Protein AF-A0A5Q3Q5R3-F1 (afdb_monomer_lite)

Organism: NCBI:txid2665642

Secondary structure (DSSP, 8-state):
---PPPPEEE------S-TT-S--SEEEEEEEETTTTEEEEEEEE--EEEEEEPTTS-EEEEEEE---STTEEEEEEEE-SSEEEEEEEEEEEPTTSTTTTEEEEEE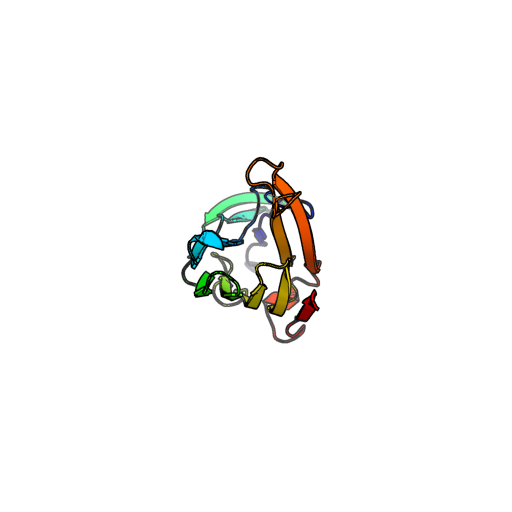EEEEETTS-EEEEEEEESSS-EEEEEEEEEESSTT-TTSPEEEEEEEEEEE----GGGGTSTTS-EEEEEEE-

Radius of gyration: 19.83 Å; chains: 1; bounding box: 47×37×69 Å

Sequence (180 aa):
MIHLSPDWWYTGDDREVGYNTGKYRTRAVSNMLWLDAETLSSKDVAPNNRYERTDDGQYRYDSTRQADSDGLQVRALSNDGDYARNVIEHEVGMPYCNPVAGITYANQQDVYQNNGHWIYGSHDKMPDHQFYRVDFIQQDPNDPGSPIIEERDLVFHHELEDPTCLVGPVCGSWRYQYVR

pLDDT: mean 88.4, std 11.27, range [29.56, 98.0]

Foldseek 3Di:
DDPDDWDKDKDDQPDDDDDPPVSDQKDKDWDQDLVVLDIDIDIDGDKMWMWTQDPVRDTHTDDIDTWDCPQWDWDWPGGPSFKTKIKTWHFTADPVDPPQFTWTWIKIWIAGLVRKIKIWIKTQLDAKDWDKDWDFDFPDPVDPPGDTDIDMDGQDIRHHDDSVSRRDCVRPIDIDIGTD

Structure (mmCIF, N/CA/C/O backbone):
data_AF-A0A5Q3Q5R3-F1
#
_entry.id   AF-A0A5Q3Q5R3-F1
#
loop_
_atom_site.group_PDB
_atom_site.id
_atom_site.type_symbol
_atom_site.label_atom_id
_atom_site.label_alt_id
_atom_site.label_comp_id
_atom_site.label_asym_id
_atom_site.label_entity_id
_atom_site.label_seq_id
_atom_site.pdbx_PDB_ins_code
_atom_site.Cartn_x
_atom_site.Cartn_y
_atom_site.Cartn_z
_atom_site.occupancy
_atom_site.B_iso_or_equiv
_atom_site.auth_seq_id
_atom_site.auth_comp_id
_atom_site.auth_asym_id
_atom_site.auth_atom_id
_atom_site.pdbx_PDB_model_num
ATOM 1 N N . MET A 1 1 ? 21.783 -9.179 -39.572 1.00 33.03 1 MET A N 1
ATOM 2 C CA . MET A 1 1 ? 21.703 -8.175 -38.495 1.00 33.03 1 MET A CA 1
ATOM 3 C C . MET A 1 1 ? 20.767 -8.763 -37.455 1.00 33.03 1 MET A C 1
ATOM 5 O O . MET A 1 1 ? 19.597 -8.943 -37.760 1.00 33.03 1 MET A O 1
ATOM 9 N N . ILE A 1 2 ? 21.300 -9.243 -36.331 1.00 30.09 2 ILE A N 1
ATOM 10 C CA . ILE A 1 2 ? 20.481 -9.795 -35.247 1.00 30.09 2 ILE A CA 1
ATOM 11 C C . ILE A 1 2 ? 20.007 -8.579 -34.457 1.00 30.09 2 ILE A C 1
ATOM 13 O O . ILE A 1 2 ? 20.820 -7.931 -33.805 1.00 30.09 2 ILE A O 1
ATOM 17 N N . HIS A 1 3 ? 18.732 -8.219 -34.586 1.00 29.56 3 HIS A N 1
ATOM 18 C CA . HIS A 1 3 ? 18.122 -7.256 -33.677 1.00 29.56 3 HIS A CA 1
ATOM 19 C C . HIS A 1 3 ? 18.016 -7.957 -32.322 1.00 29.56 3 HIS A C 1
ATOM 21 O O . HIS A 1 3 ? 17.125 -8.778 -32.113 1.00 29.56 3 HIS A O 1
ATOM 27 N N . LEU A 1 4 ? 18.972 -7.697 -31.430 1.00 40.59 4 LEU A N 1
ATOM 28 C CA . LEU A 1 4 ? 18.739 -7.922 -30.011 1.00 40.59 4 LEU A CA 1
ATOM 29 C C . LEU A 1 4 ? 17.605 -6.969 -29.627 1.00 40.59 4 LEU A C 1
ATOM 31 O O . LEU A 1 4 ? 17.641 -5.792 -29.987 1.00 40.59 4 LEU A O 1
ATOM 35 N N . SER A 1 5 ? 16.561 -7.496 -28.994 1.00 55.19 5 SER A N 1
ATOM 36 C CA . SER A 1 5 ? 15.510 -6.663 -28.416 1.00 55.19 5 SER A CA 1
ATOM 37 C C . SER A 1 5 ? 16.149 -5.610 -27.503 1.00 55.19 5 SER A C 1
ATOM 39 O O . SER A 1 5 ? 17.098 -5.964 -26.796 1.00 55.19 5 SER A O 1
ATOM 41 N N . PRO A 1 6 ? 15.659 -4.360 -27.497 1.00 63.16 6 PRO A N 1
ATOM 42 C CA . PRO A 1 6 ? 16.204 -3.323 -26.628 1.00 63.16 6 PRO A CA 1
ATOM 43 C C . PRO A 1 6 ? 16.234 -3.780 -25.163 1.00 63.16 6 PRO A C 1
ATOM 45 O O . PRO A 1 6 ? 15.282 -4.390 -24.672 1.00 63.16 6 PRO A O 1
ATOM 48 N N . ASP A 1 7 ? 17.365 -3.517 -24.507 1.00 83.44 7 ASP A N 1
ATOM 49 C CA . ASP A 1 7 ? 17.589 -3.740 -23.078 1.00 83.44 7 ASP A CA 1
ATOM 50 C C . ASP A 1 7 ? 16.944 -2.570 -22.318 1.00 83.44 7 ASP A C 1
ATOM 52 O O . ASP A 1 7 ? 17.291 -1.405 -22.544 1.00 83.44 7 ASP A O 1
ATOM 56 N N . TRP A 1 8 ? 15.938 -2.871 -21.495 1.00 87.50 8 TRP A N 1
ATOM 57 C CA . TRP A 1 8 ? 15.076 -1.875 -20.857 1.00 87.50 8 TRP A CA 1
ATOM 58 C C . TRP A 1 8 ? 15.373 -1.762 -19.369 1.00 87.50 8 TRP A C 1
ATOM 60 O O . TRP A 1 8 ? 15.419 -2.765 -18.658 1.00 87.50 8 TRP A O 1
ATOM 70 N N . TRP A 1 9 ? 15.444 -0.527 -18.879 1.00 87.25 9 TRP A N 1
ATOM 71 C CA . TRP A 1 9 ? 15.462 -0.233 -17.451 1.00 87.25 9 TRP A CA 1
ATOM 72 C C . TRP A 1 9 ? 14.202 0.524 -17.030 1.00 87.25 9 TRP A C 1
ATOM 74 O O . TRP A 1 9 ? 13.663 1.342 -17.780 1.00 87.25 9 TRP A O 1
ATOM 84 N N . TYR A 1 10 ? 13.742 0.250 -15.813 1.00 87.81 10 TYR A N 1
ATOM 85 C CA . TYR A 1 10 ? 12.549 0.844 -15.222 1.00 87.81 10 TYR A CA 1
ATOM 86 C C . TYR A 1 10 ? 12.898 1.457 -13.871 1.00 87.81 10 TYR A C 1
ATOM 88 O O . TYR A 1 10 ? 13.591 0.828 -13.071 1.00 87.81 10 TYR A O 1
ATOM 96 N N . THR A 1 11 ? 12.412 2.667 -13.594 1.00 85.12 11 THR A N 1
ATOM 97 C CA . THR A 1 11 ? 12.733 3.344 -12.329 1.00 85.12 11 THR A CA 1
ATOM 98 C C . THR A 1 11 ? 12.127 2.624 -11.134 1.00 85.12 11 THR A C 1
ATOM 100 O O . THR A 1 11 ? 10.941 2.295 -11.139 1.00 85.12 11 THR A O 1
ATOM 103 N N . GLY A 1 12 ? 12.916 2.440 -10.075 1.00 83.62 12 GLY A N 1
ATOM 104 C CA . GLY A 1 12 ? 12.396 2.140 -8.740 1.00 83.62 12 GLY A CA 1
ATOM 105 C C . GLY A 1 12 ? 11.750 3.365 -8.081 1.00 83.62 12 GLY A C 1
ATOM 106 O O . GLY A 1 12 ? 11.663 4.435 -8.685 1.00 83.62 12 GLY A O 1
ATOM 107 N N . ASP A 1 13 ? 11.329 3.200 -6.831 1.00 83.31 13 ASP A N 1
ATOM 108 C CA . ASP A 1 13 ? 10.667 4.249 -6.043 1.00 83.31 13 ASP A CA 1
ATOM 109 C C . ASP A 1 13 ? 11.658 5.248 -5.406 1.00 83.31 13 ASP A C 1
ATOM 111 O O . ASP A 1 13 ? 11.230 6.266 -4.869 1.00 83.31 13 ASP A O 1
ATOM 115 N N . ASP A 1 14 ? 12.974 4.977 -5.447 1.00 85.00 14 ASP A N 1
ATOM 116 C CA . ASP A 1 14 ? 14.025 5.803 -4.814 1.00 85.00 14 ASP A CA 1
ATOM 117 C C . ASP A 1 14 ? 13.663 6.193 -3.365 1.00 85.00 14 ASP A C 1
ATOM 119 O O . ASP A 1 14 ? 13.633 7.364 -2.964 1.00 85.00 14 ASP A O 1
ATOM 123 N N . ARG A 1 15 ? 13.278 5.184 -2.581 1.00 85.69 15 ARG A N 1
ATOM 124 C CA . ARG A 1 15 ? 12.842 5.342 -1.195 1.00 85.69 15 ARG A CA 1
ATOM 125 C C . ARG A 1 15 ? 13.387 4.216 -0.335 1.00 85.69 15 ARG A C 1
ATOM 127 O O . ARG A 1 15 ? 13.537 3.091 -0.799 1.00 85.69 15 ARG A O 1
ATOM 134 N N . GLU A 1 16 ? 13.584 4.526 0.936 1.00 85.06 16 GLU A N 1
ATOM 135 C CA . GLU A 1 16 ? 13.809 3.526 1.972 1.00 85.06 16 GLU A CA 1
ATOM 136 C C . GLU A 1 16 ? 12.468 3.039 2.552 1.00 85.06 16 GLU A C 1
ATOM 138 O O . GLU A 1 16 ? 11.373 3.485 2.166 1.00 85.06 16 GLU A O 1
ATOM 143 N N . VAL A 1 17 ? 12.556 2.113 3.507 1.00 84.88 17 VAL A N 1
ATOM 144 C CA . VAL A 1 17 ? 11.439 1.746 4.381 1.00 84.88 17 VAL A CA 1
ATOM 145 C C . VAL A 1 17 ? 10.963 2.995 5.118 1.00 84.88 17 VAL A C 1
ATOM 147 O O . VAL A 1 17 ? 11.729 3.648 5.821 1.00 84.88 17 VAL A O 1
ATOM 150 N N . GLY A 1 18 ? 9.685 3.332 4.978 1.00 85.62 18 GLY A N 1
ATOM 151 C CA . GLY A 1 18 ? 9.121 4.485 5.666 1.00 85.62 18 GLY A CA 1
ATOM 152 C C . GLY A 1 18 ? 7.627 4.652 5.438 1.00 85.62 18 GLY A C 1
ATOM 153 O O . GLY A 1 18 ? 7.093 4.274 4.393 1.00 85.62 18 GLY A O 1
ATOM 154 N N . TYR A 1 19 ? 6.963 5.260 6.422 1.00 86.38 19 TYR A N 1
ATOM 155 C CA . TYR A 1 19 ? 5.559 5.652 6.341 1.00 86.38 19 TYR A CA 1
ATOM 156 C C . TYR A 1 19 ? 5.392 6.973 5.577 1.00 86.38 19 TYR A C 1
ATOM 158 O O . TYR A 1 19 ? 6.152 7.919 5.770 1.00 86.38 19 TYR A O 1
ATOM 166 N N . ASN A 1 20 ? 4.362 7.034 4.735 1.00 82.81 20 ASN A N 1
ATOM 167 C CA . ASN A 1 20 ? 3.964 8.173 3.914 1.00 82.81 20 ASN A CA 1
ATOM 168 C C . ASN A 1 20 ? 5.104 8.921 3.172 1.00 82.81 20 ASN A C 1
ATOM 170 O O . ASN A 1 20 ? 5.102 10.147 3.120 1.00 82.81 20 ASN A O 1
ATOM 174 N N . THR A 1 21 ? 6.059 8.212 2.558 1.00 84.44 21 THR A N 1
ATOM 175 C CA . THR A 1 21 ? 7.198 8.828 1.833 1.00 84.44 21 THR A CA 1
ATOM 176 C C . THR A 1 21 ? 6.792 9.619 0.585 1.00 84.44 21 THR A C 1
ATOM 178 O O . THR A 1 21 ? 7.597 10.369 0.040 1.00 84.44 21 THR A O 1
ATOM 181 N N . GLY A 1 22 ? 5.561 9.426 0.097 1.00 82.81 22 GLY A N 1
ATOM 182 C CA . GLY A 1 22 ? 5.046 10.054 -1.123 1.00 82.81 22 GLY A CA 1
ATOM 1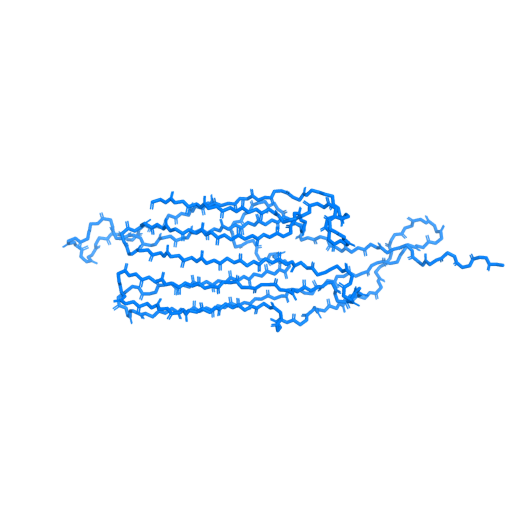83 C C . GLY A 1 22 ? 5.625 9.482 -2.420 1.00 82.81 22 GLY A C 1
ATOM 184 O O . GLY A 1 22 ? 5.293 9.974 -3.492 1.00 82.81 22 GLY A O 1
ATOM 185 N N . LYS A 1 23 ? 6.470 8.447 -2.335 1.00 85.69 23 LYS A N 1
ATOM 186 C CA . LYS A 1 23 ? 7.176 7.857 -3.481 1.00 85.69 23 LYS A CA 1
ATOM 187 C C . LYS A 1 23 ? 6.713 6.435 -3.837 1.00 85.69 23 LYS A C 1
ATOM 189 O O . LYS A 1 23 ? 7.412 5.731 -4.550 1.00 85.69 23 LYS A O 1
ATOM 194 N N . TYR A 1 24 ? 5.579 5.976 -3.310 1.00 87.75 24 TYR A N 1
ATOM 195 C CA . TYR A 1 24 ? 5.113 4.602 -3.529 1.00 87.75 24 TYR A CA 1
ATOM 196 C C . TYR A 1 24 ? 4.636 4.380 -4.962 1.00 87.75 24 TYR A C 1
ATOM 198 O O . TYR A 1 24 ? 3.830 5.163 -5.464 1.00 87.75 24 TYR A O 1
ATOM 206 N N . ARG A 1 25 ? 5.027 3.259 -5.578 1.00 87.62 25 ARG A N 1
ATOM 207 C CA . ARG A 1 25 ? 4.425 2.825 -6.848 1.00 87.62 25 ARG A CA 1
ATOM 208 C C . ARG A 1 25 ? 2.933 2.543 -6.732 1.00 87.62 25 ARG A C 1
ATOM 210 O O . ARG A 1 25 ? 2.169 2.893 -7.622 1.00 87.62 25 ARG A O 1
AT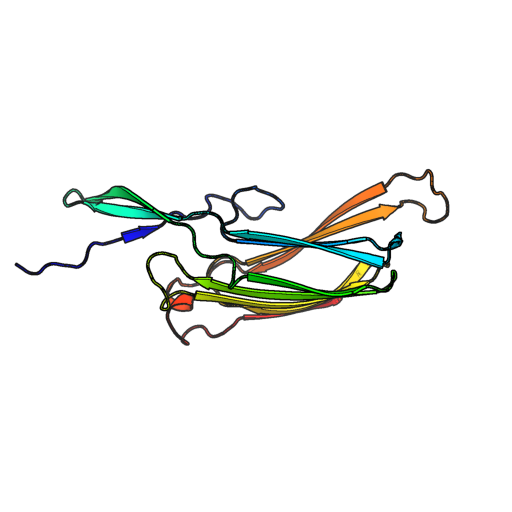OM 217 N N . THR A 1 26 ? 2.525 1.887 -5.658 1.00 91.62 26 THR A N 1
ATOM 218 C CA . THR A 1 26 ? 1.134 1.512 -5.398 1.00 91.62 26 THR A CA 1
ATOM 219 C C . THR A 1 26 ? 0.870 1.689 -3.918 1.00 91.62 26 THR A C 1
ATOM 221 O O . THR A 1 26 ? 1.680 1.259 -3.093 1.00 91.62 26 THR A O 1
ATOM 224 N N . ARG A 1 27 ? -0.254 2.302 -3.565 1.00 93.81 27 ARG A N 1
ATOM 225 C CA . ARG A 1 27 ? -0.635 2.542 -2.175 1.00 93.81 27 ARG A CA 1
ATOM 226 C C . ARG A 1 27 ? -2.111 2.242 -1.987 1.00 93.81 27 ARG A C 1
ATOM 228 O O . ARG A 1 27 ? -2.935 2.706 -2.763 1.00 93.81 27 ARG A O 1
ATOM 235 N N . ALA A 1 28 ? -2.431 1.539 -0.911 1.00 94.56 28 ALA A N 1
ATOM 236 C CA . ALA A 1 28 ? -3.786 1.384 -0.406 1.00 94.56 28 ALA A CA 1
ATOM 237 C C . ALA A 1 28 ? -3.850 1.918 1.027 1.00 94.56 28 ALA A C 1
ATOM 239 O O . ALA A 1 28 ? -2.916 1.729 1.808 1.00 94.56 28 ALA A O 1
ATOM 240 N N . VAL A 1 29 ? -4.933 2.611 1.363 1.00 94.38 29 VAL A N 1
ATOM 241 C CA . VAL A 1 29 ? -5.182 3.167 2.695 1.00 94.38 29 VAL A CA 1
ATOM 242 C C . VAL A 1 29 ? -6.604 2.821 3.100 1.00 94.38 29 VAL A C 1
ATOM 244 O O . VAL A 1 29 ? -7.526 2.945 2.297 1.00 94.38 29 VAL A O 1
ATOM 247 N N . SER A 1 30 ? -6.779 2.428 4.356 1.00 95.50 30 SER A N 1
ATOM 248 C CA . SER A 1 30 ? -8.083 2.272 4.985 1.00 95.50 30 SER A CA 1
ATOM 249 C C . SER A 1 30 ? -8.039 2.948 6.348 1.00 95.50 30 SER A C 1
ATOM 251 O O . SER A 1 30 ? -7.190 2.606 7.166 1.00 95.50 30 SER A O 1
ATOM 253 N N . ASN A 1 31 ? -8.915 3.923 6.570 1.00 95.69 31 ASN A N 1
ATOM 254 C CA . ASN A 1 31 ? -9.034 4.653 7.827 1.00 95.69 31 ASN A CA 1
ATOM 255 C C . ASN A 1 31 ? -10.324 4.220 8.513 1.00 95.69 31 ASN A C 1
ATOM 257 O O . ASN A 1 31 ? -11.403 4.391 7.946 1.00 95.69 31 ASN A O 1
ATOM 261 N N . MET A 1 32 ? -10.213 3.668 9.716 1.00 95.69 32 MET A N 1
ATOM 262 C CA . MET A 1 32 ? -11.352 3.221 10.509 1.00 95.69 32 MET A CA 1
ATOM 263 C C . MET A 1 32 ? -11.721 4.331 11.491 1.00 95.69 32 MET A C 1
ATOM 265 O O . MET A 1 32 ? -10.958 4.646 12.404 1.00 95.69 32 MET A O 1
ATOM 269 N N . LEU A 1 33 ? -12.878 4.952 11.275 1.00 94.94 33 LEU A N 1
ATOM 270 C CA . LEU A 1 33 ? -13.427 5.994 12.135 1.00 94.94 33 LEU A CA 1
ATOM 271 C C . LEU A 1 33 ? -14.364 5.327 13.140 1.00 94.94 33 LEU A C 1
ATOM 273 O O . LEU A 1 33 ? -15.522 5.044 12.841 1.00 94.94 33 LEU A O 1
ATOM 277 N N . TRP A 1 34 ? -13.829 5.015 14.320 1.00 93.75 34 TRP A N 1
ATOM 278 C CA . TRP A 1 34 ? -14.524 4.205 15.323 1.00 93.75 34 TRP A CA 1
ATOM 279 C C . TRP A 1 34 ? -15.808 4.851 15.849 1.00 93.75 34 TRP A C 1
ATOM 281 O O . TRP A 1 34 ? -16.825 4.179 15.964 1.00 93.75 34 TRP A O 1
ATOM 291 N N . LEU A 1 35 ? -15.791 6.159 16.121 1.00 90.75 35 LEU A N 1
ATOM 292 C CA . LEU A 1 35 ? -16.955 6.861 16.679 1.00 90.75 35 LEU A CA 1
ATOM 293 C C . LEU A 1 35 ? -18.137 6.923 15.705 1.00 90.75 35 LEU A C 1
ATOM 295 O O . LEU A 1 35 ? -19.287 6.880 16.134 1.00 90.75 35 LEU A O 1
ATOM 299 N N . ASP A 1 36 ? -17.843 6.992 14.408 1.00 95.06 36 ASP A N 1
ATOM 300 C CA . ASP A 1 36 ? -18.845 7.104 13.347 1.00 95.06 36 ASP A CA 1
ATOM 301 C C . ASP A 1 36 ? -19.193 5.744 12.720 1.00 95.06 36 ASP A C 1
ATOM 303 O O . ASP A 1 36 ? -20.030 5.675 11.820 1.00 95.06 36 ASP A O 1
ATOM 307 N N . ALA A 1 37 ? -18.546 4.660 13.173 1.00 96.50 37 ALA A N 1
ATOM 308 C CA . ALA A 1 37 ? -18.606 3.331 12.560 1.00 96.50 37 ALA A CA 1
ATOM 309 C C . ALA A 1 37 ? -18.391 3.372 11.030 1.00 96.50 37 ALA A C 1
ATOM 311 O O . ALA A 1 37 ? -18.992 2.616 10.266 1.00 96.50 37 ALA A O 1
ATOM 312 N N . GLU A 1 38 ? -17.510 4.261 10.566 1.00 96.88 38 GLU A N 1
ATOM 313 C CA . GLU A 1 38 ? -17.245 4.494 9.147 1.00 96.88 38 GLU A CA 1
ATOM 314 C C . GLU A 1 38 ? -15.854 3.983 8.764 1.00 96.88 38 GLU A C 1
ATOM 316 O O . GLU A 1 38 ? -14.922 3.954 9.568 1.00 96.88 38 GLU A O 1
ATOM 321 N N . THR A 1 39 ? -15.686 3.531 7.525 1.00 97.31 39 THR A N 1
ATOM 322 C CA . THR A 1 39 ? -14.359 3.255 6.976 1.00 97.31 39 THR A CA 1
ATOM 323 C C . THR A 1 39 ? -14.159 4.016 5.679 1.00 97.31 39 THR A C 1
ATOM 325 O O . THR A 1 39 ? -14.914 3.848 4.725 1.00 97.31 39 THR A O 1
ATOM 328 N N . LEU A 1 40 ? -13.107 4.832 5.650 1.00 96.56 40 LEU A N 1
ATOM 329 C CA . LEU A 1 40 ? -12.708 5.611 4.487 1.00 96.56 40 LEU A CA 1
ATOM 330 C C . LEU A 1 40 ? -11.496 4.967 3.832 1.00 96.56 40 LEU A C 1
ATOM 332 O O . LEU A 1 40 ? -10.417 4.898 4.426 1.00 96.56 40 LEU A O 1
ATOM 336 N N . SER A 1 41 ? -11.655 4.543 2.586 1.00 95.50 41 SER A N 1
ATOM 337 C CA . SER A 1 41 ? -10.596 3.886 1.829 1.00 95.50 41 SER A CA 1
ATOM 338 C C . SER A 1 41 ? -10.120 4.742 0.663 1.00 95.50 41 SER A C 1
ATOM 340 O O . SER A 1 41 ? -10.903 5.436 0.015 1.00 95.50 41 SER A O 1
ATOM 342 N N . SER A 1 42 ? -8.828 4.670 0.363 1.00 94.06 42 SER A N 1
ATOM 343 C CA . SER A 1 42 ? -8.253 5.269 -0.837 1.00 94.06 42 SER A CA 1
ATOM 344 C C . SER A 1 42 ? -7.163 4.383 -1.424 1.00 94.06 42 SER A C 1
ATOM 346 O O . SER A 1 42 ? -6.592 3.520 -0.753 1.00 94.06 42 SER A O 1
ATOM 348 N N . LYS A 1 43 ? -6.895 4.587 -2.711 1.00 94.56 43 LYS A N 1
ATOM 349 C CA . LYS A 1 43 ? -5.858 3.881 -3.454 1.00 94.56 43 LYS A CA 1
ATOM 350 C C . LYS A 1 43 ? -5.157 4.826 -4.416 1.00 94.56 43 LYS A C 1
ATOM 352 O O . LYS A 1 43 ? -5.763 5.793 -4.872 1.00 94.56 43 LYS A O 1
ATOM 357 N N . ASP A 1 44 ? -3.908 4.519 -4.723 1.00 93.69 44 ASP A N 1
ATOM 358 C CA . ASP A 1 44 ? -3.098 5.262 -5.678 1.00 93.69 44 ASP A CA 1
ATOM 359 C C . ASP A 1 44 ? -2.137 4.326 -6.418 1.00 93.69 44 ASP A C 1
ATOM 361 O O . ASP A 1 44 ? -1.650 3.340 -5.854 1.00 93.69 44 ASP A O 1
ATOM 365 N N . VAL A 1 45 ? -1.874 4.645 -7.683 1.00 92.94 45 VAL A N 1
ATOM 366 C CA . VAL A 1 45 ? -0.924 3.946 -8.555 1.00 92.94 45 VAL A CA 1
ATOM 367 C C . VAL A 1 45 ? -0.101 5.008 -9.265 1.00 92.94 45 VAL A C 1
ATOM 369 O O . VAL A 1 45 ? -0.619 5.717 -10.119 1.00 92.94 45 VAL A O 1
ATOM 372 N N . ALA A 1 46 ? 1.179 5.122 -8.941 1.00 92.06 46 ALA A N 1
ATOM 373 C CA . ALA A 1 46 ? 2.066 6.110 -9.531 1.00 92.06 46 ALA A CA 1
ATOM 374 C C . ALA A 1 46 ? 2.569 5.678 -10.926 1.00 92.06 46 ALA A C 1
ATOM 376 O O . ALA A 1 46 ? 2.688 4.482 -11.221 1.00 92.06 46 ALA A O 1
ATOM 377 N N . PRO A 1 47 ? 2.907 6.639 -11.805 1.00 91.94 47 PRO A N 1
ATOM 378 C CA . PRO A 1 47 ? 3.496 6.343 -13.104 1.00 91.94 47 PRO A CA 1
ATOM 379 C C . PRO A 1 47 ? 4.886 5.693 -12.998 1.00 91.94 47 PRO A C 1
ATOM 381 O O . PRO A 1 47 ? 5.603 5.818 -12.005 1.00 91.94 47 PRO A O 1
ATOM 384 N N . ASN A 1 48 ? 5.290 5.024 -14.076 1.00 90.19 48 ASN A N 1
ATOM 385 C CA . ASN A 1 48 ? 6.579 4.365 -14.226 1.00 90.19 48 ASN A CA 1
ATOM 386 C C . ASN A 1 48 ? 7.321 4.876 -15.468 1.00 90.19 48 ASN A C 1
ATOM 388 O O . ASN A 1 48 ? 6.752 4.959 -16.565 1.00 90.19 48 ASN A O 1
ATOM 392 N N . ASN A 1 49 ? 8.604 5.186 -15.289 1.00 92.25 49 ASN A N 1
ATOM 393 C CA . ASN A 1 49 ? 9.477 5.666 -16.349 1.00 92.25 49 ASN A CA 1
ATOM 394 C C . ASN A 1 49 ? 10.310 4.510 -16.908 1.00 92.25 49 ASN A C 1
ATOM 396 O O . ASN A 1 49 ? 10.966 3.783 -16.160 1.00 92.25 49 ASN A O 1
ATOM 400 N N . ARG A 1 50 ? 10.318 4.385 -18.234 1.00 92.94 50 ARG A N 1
ATOM 401 C CA . ARG A 1 50 ? 11.120 3.415 -18.978 1.00 92.94 50 ARG A CA 1
ATOM 402 C C . ARG A 1 50 ? 12.285 4.110 -19.675 1.00 92.94 50 ARG A C 1
ATOM 404 O O . ARG A 1 50 ? 12.135 5.217 -20.194 1.00 92.94 50 ARG A O 1
ATOM 411 N N . TYR A 1 51 ? 13.427 3.434 -19.703 1.00 93.75 51 TYR A N 1
ATOM 412 C CA . TYR A 1 51 ? 14.663 3.906 -20.313 1.00 93.75 51 TYR A CA 1
ATOM 413 C C . TYR A 1 51 ? 15.221 2.833 -21.243 1.00 93.75 51 TYR A C 1
ATOM 415 O O . TYR A 1 51 ? 15.254 1.657 -20.880 1.00 93.75 51 TYR A O 1
ATOM 423 N N . GLU A 1 52 ? 15.675 3.244 -22.422 1.00 94.06 52 GLU A N 1
ATOM 424 C CA . GLU A 1 52 ? 16.315 2.376 -23.411 1.00 94.06 52 GLU A CA 1
ATOM 425 C C . GLU A 1 52 ? 17.832 2.417 -23.247 1.00 94.06 52 GLU A C 1
ATOM 427 O O . GLU A 1 52 ? 18.416 3.498 -23.095 1.00 94.06 52 GLU A O 1
ATOM 432 N N . ARG A 1 53 ? 18.481 1.252 -23.303 1.00 92.88 53 ARG A N 1
ATOM 433 C CA . ARG A 1 53 ? 19.937 1.182 -23.388 1.00 92.88 53 ARG A CA 1
ATOM 434 C C . ARG A 1 53 ? 20.413 1.543 -24.793 1.00 92.88 53 ARG A C 1
ATOM 436 O O . ARG A 1 53 ? 20.061 0.877 -25.761 1.00 92.88 53 ARG A O 1
ATOM 443 N N . THR A 1 54 ? 21.255 2.561 -24.902 1.00 90.69 54 THR A N 1
ATOM 444 C CA . THR A 1 54 ? 21.873 2.981 -26.162 1.00 90.69 54 THR A CA 1
ATOM 445 C C . THR A 1 54 ? 23.167 2.221 -26.462 1.00 90.69 54 THR A C 1
ATOM 447 O O . THR A 1 54 ? 23.743 1.578 -25.585 1.00 90.69 54 THR A O 1
ATOM 450 N N . ASP A 1 55 ? 23.650 2.303 -27.709 1.00 90.50 55 ASP A N 1
ATOM 451 C CA . ASP 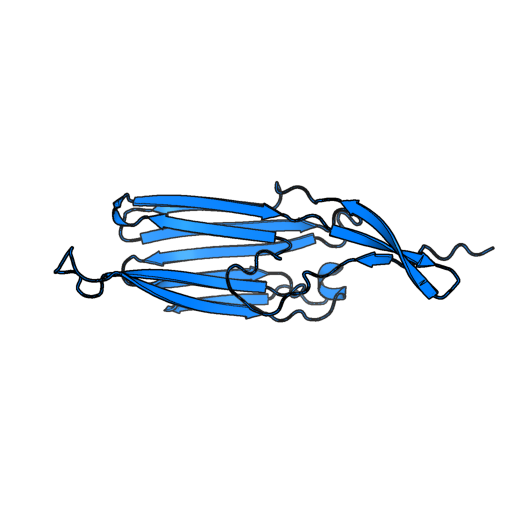A 1 55 ? 24.861 1.601 -28.181 1.00 90.50 55 ASP A CA 1
ATOM 452 C C . ASP A 1 55 ? 26.132 1.948 -27.379 1.00 90.50 55 ASP A C 1
ATOM 454 O O . ASP A 1 55 ? 27.056 1.144 -27.278 1.00 90.50 55 ASP A O 1
ATOM 458 N N . ASP A 1 56 ? 26.176 3.142 -26.781 1.00 90.38 56 ASP A N 1
ATOM 459 C CA . ASP A 1 56 ? 27.237 3.607 -25.872 1.00 90.38 56 ASP A CA 1
ATOM 460 C C . ASP A 1 56 ? 27.120 3.023 -24.445 1.00 90.38 56 ASP A C 1
ATOM 462 O O . ASP A 1 56 ? 27.904 3.361 -23.556 1.00 90.38 56 ASP A O 1
ATOM 466 N N . GLY A 1 57 ? 26.138 2.148 -24.214 1.00 88.38 57 GLY A N 1
ATOM 467 C CA . GLY A 1 57 ? 25.864 1.487 -22.945 1.00 88.38 57 GLY A CA 1
ATOM 468 C C . GLY A 1 57 ? 25.127 2.343 -21.913 1.00 88.38 57 GLY A C 1
ATOM 469 O O . GLY A 1 57 ? 24.932 1.859 -20.799 1.00 88.38 57 GLY A O 1
ATOM 470 N N . GLN A 1 58 ? 24.726 3.574 -22.244 1.00 91.75 58 GLN A N 1
ATOM 471 C CA . GLN A 1 58 ? 23.960 4.451 -21.351 1.00 91.75 58 GLN A CA 1
ATOM 472 C C . GLN A 1 58 ? 22.459 4.144 -21.407 1.00 91.75 58 GLN A C 1
ATOM 474 O O . GLN A 1 58 ? 21.966 3.634 -22.405 1.00 91.75 58 GLN A O 1
ATOM 479 N N . TYR A 1 59 ? 21.719 4.496 -20.354 1.00 91.12 59 TYR A N 1
ATOM 480 C CA . TYR A 1 59 ? 20.254 4.454 -20.362 1.00 91.12 59 TYR A CA 1
ATOM 481 C C . TYR A 1 59 ? 19.689 5.846 -20.623 1.00 91.12 59 TYR A C 1
ATOM 483 O O . TYR A 1 59 ? 19.996 6.795 -19.899 1.00 91.12 59 TYR A O 1
ATOM 491 N N . ARG A 1 60 ? 18.847 5.976 -21.649 1.00 93.75 60 ARG A N 1
ATOM 492 C CA . ARG A 1 60 ? 18.179 7.235 -21.999 1.00 93.75 60 ARG A CA 1
ATOM 493 C C . ARG A 1 60 ? 16.684 7.111 -21.782 1.00 93.75 60 ARG A C 1
ATOM 495 O O . ARG A 1 60 ? 16.100 6.071 -22.065 1.00 93.75 60 ARG A O 1
ATOM 502 N N . TYR A 1 61 ? 16.082 8.173 -21.254 1.00 94.69 61 TYR A N 1
ATOM 503 C CA . TYR A 1 61 ? 14.642 8.221 -21.033 1.00 94.69 61 TYR A CA 1
ATOM 504 C C . TYR A 1 61 ? 13.900 7.987 -22.351 1.00 94.69 61 TYR A C 1
ATOM 506 O O . TYR A 1 61 ? 14.206 8.632 -23.354 1.00 94.69 61 TYR A O 1
ATOM 514 N N . ASP A 1 62 ? 12.928 7.082 -22.314 1.00 93.94 62 ASP A N 1
ATOM 515 C CA . ASP A 1 62 ? 12.056 6.763 -23.439 1.00 93.94 62 ASP A CA 1
ATOM 516 C C . ASP A 1 62 ? 10.646 7.310 -23.190 1.00 93.94 62 ASP A C 1
ATOM 518 O O . ASP A 1 62 ? 10.167 8.176 -23.924 1.00 93.94 62 ASP A O 1
ATOM 522 N N . SER A 1 63 ? 9.970 6.834 -22.141 1.00 94.94 63 SER A N 1
ATOM 523 C CA . SER A 1 63 ?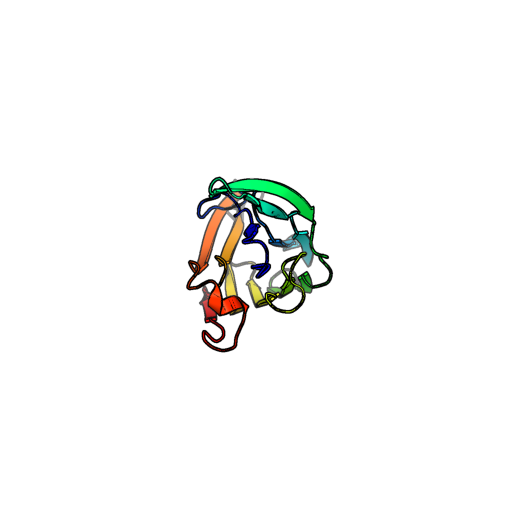 8.577 7.205 -21.887 1.00 94.94 63 SER A CA 1
ATOM 524 C C . SER A 1 63 ? 8.137 7.014 -20.434 1.00 94.94 63 SER A C 1
ATOM 526 O O . SER A 1 63 ? 8.801 6.352 -19.634 1.00 94.94 63 SER A O 1
ATOM 528 N N . THR A 1 64 ? 6.979 7.595 -20.112 1.00 95.06 64 THR A N 1
ATOM 529 C CA . THR A 1 64 ? 6.261 7.417 -18.846 1.00 95.06 64 THR A CA 1
ATOM 530 C C . THR A 1 64 ? 4.885 6.822 -19.122 1.00 95.06 64 THR A C 1
ATOM 532 O O . THR A 1 64 ? 4.168 7.287 -20.010 1.00 95.06 64 THR A O 1
ATOM 535 N N . ARG A 1 65 ? 4.491 5.813 -18.341 1.00 93.25 65 ARG A N 1
ATOM 536 C CA . ARG A 1 65 ? 3.155 5.210 -18.378 1.00 93.25 65 ARG A CA 1
ATOM 537 C C . ARG A 1 65 ? 2.707 4.859 -16.975 1.00 93.25 65 ARG A C 1
ATOM 539 O O . ARG A 1 65 ? 3.517 4.465 -16.144 1.00 93.25 65 ARG A O 1
ATOM 546 N N . GLN A 1 66 ? 1.412 4.962 -16.738 1.00 92.56 66 GLN A N 1
ATOM 547 C CA . GLN A 1 66 ? 0.777 4.572 -15.489 1.00 92.56 66 GLN A CA 1
ATOM 548 C C . GLN A 1 66 ? -0.074 3.333 -15.754 1.00 92.56 66 GLN A C 1
ATOM 550 O O . GLN A 1 66 ? -0.721 3.243 -16.798 1.00 92.56 66 GLN A O 1
ATOM 555 N N . ALA A 1 67 ? -0.006 2.357 -14.852 1.00 90.50 67 ALA A N 1
ATOM 556 C CA . ALA A 1 67 ? -0.915 1.221 -14.890 1.00 90.50 67 ALA A CA 1
ATOM 557 C C . ALA A 1 67 ? -2.303 1.655 -14.414 1.00 90.50 67 ALA A C 1
ATOM 559 O O . ALA A 1 67 ? -2.434 2.625 -13.666 1.00 90.50 67 ALA A O 1
ATOM 560 N N . ASP A 1 68 ? -3.329 0.929 -14.844 1.00 89.56 68 ASP A N 1
ATOM 561 C CA . ASP A 1 68 ? -4.668 1.146 -14.314 1.00 89.56 68 ASP A CA 1
ATOM 562 C C . ASP A 1 68 ? -4.725 0.755 -12.826 1.00 89.56 68 ASP A C 1
ATOM 564 O O . ASP A 1 68 ? -4.048 -0.174 -12.378 1.00 89.56 68 ASP A O 1
ATOM 568 N N . SER A 1 69 ? -5.548 1.470 -12.066 1.00 92.50 69 SER A N 1
ATOM 569 C CA . SER A 1 69 ? -5.833 1.173 -10.666 1.00 92.50 69 SER A CA 1
ATOM 570 C C . SER A 1 69 ? -6.939 0.132 -10.480 1.00 92.50 69 SER A C 1
ATOM 572 O O . SER A 1 69 ? -7.206 -0.251 -9.343 1.00 92.50 69 SER A O 1
ATOM 574 N N . ASP A 1 70 ? -7.600 -0.322 -11.547 1.00 90.75 70 ASP A N 1
ATOM 575 C CA . ASP A 1 70 ? -8.691 -1.304 -11.495 1.00 90.75 70 ASP A CA 1
ATOM 576 C C . ASP A 1 70 ? -8.289 -2.625 -10.823 1.00 90.75 70 ASP A C 1
ATOM 578 O O . ASP A 1 70 ? -9.100 -3.233 -10.125 1.00 90.75 70 ASP A O 1
ATOM 582 N N . GLY A 1 71 ? -7.025 -3.035 -10.950 1.00 90.19 71 GLY A N 1
ATOM 583 C CA . GLY A 1 71 ? -6.487 -4.209 -10.255 1.00 90.19 71 GLY A CA 1
ATOM 584 C C . GLY A 1 71 ? -6.251 -4.003 -8.755 1.00 90.19 71 GLY A C 1
ATOM 585 O O . GLY A 1 71 ? -6.035 -4.972 -8.041 1.00 90.19 71 GLY A O 1
ATOM 586 N N . LEU A 1 72 ? -6.287 -2.766 -8.249 1.00 94.88 72 LEU A N 1
ATOM 587 C CA . LEU A 1 72 ? -6.127 -2.449 -6.829 1.00 94.88 72 LEU A CA 1
ATOM 588 C C . LEU A 1 72 ? -7.491 -2.160 -6.204 1.00 94.88 72 LEU A C 1
ATOM 590 O O . LEU A 1 72 ? -8.139 -1.167 -6.521 1.00 94.88 72 LEU A O 1
ATOM 594 N N . GLN A 1 73 ? -7.942 -3.010 -5.296 1.00 96.19 73 GLN A N 1
ATOM 595 C CA . GLN A 1 73 ? -9.234 -2.903 -4.632 1.00 96.19 73 GLN A CA 1
ATOM 596 C C . GLN A 1 73 ? -9.031 -2.779 -3.126 1.00 96.19 73 GLN A C 1
ATOM 598 O O . GLN A 1 73 ? -8.300 -3.556 -2.520 1.00 96.19 73 GLN A O 1
ATOM 603 N N . VAL A 1 74 ? -9.699 -1.799 -2.51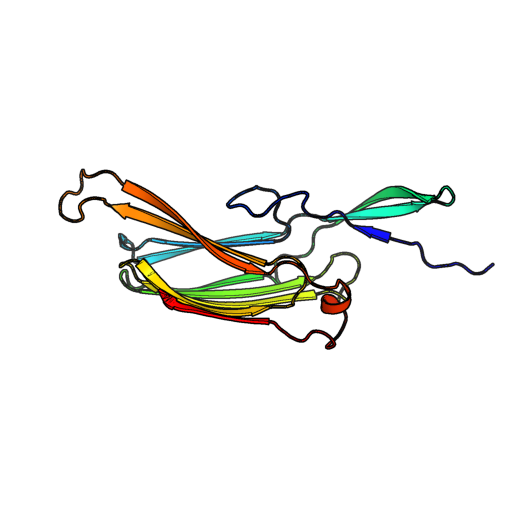8 1.00 96.50 74 VAL A N 1
ATOM 604 C CA . VAL A 1 74 ? -9.735 -1.600 -1.064 1.00 96.50 74 VAL A CA 1
ATOM 605 C C . VAL A 1 74 ? -11.199 -1.599 -0.666 1.00 96.50 74 VAL A C 1
ATOM 607 O O . VAL A 1 74 ? -11.955 -0.727 -1.094 1.00 96.50 74 VAL A O 1
ATOM 610 N N . ARG A 1 75 ? -11.619 -2.617 0.083 1.00 95.75 75 ARG A N 1
ATOM 611 C CA . ARG A 1 75 ? -13.029 -2.861 0.390 1.00 95.75 75 ARG A CA 1
ATOM 612 C C . ARG A 1 75 ? -13.230 -2.947 1.893 1.00 95.75 75 ARG A C 1
ATOM 614 O O . ARG A 1 75 ? -12.736 -3.877 2.529 1.00 95.75 75 ARG A O 1
ATOM 621 N N . ALA A 1 76 ? -14.018 -2.022 2.426 1.00 95.81 76 ALA A N 1
ATOM 622 C CA . ALA A 1 76 ? -14.592 -2.151 3.755 1.00 95.81 76 ALA A CA 1
ATOM 623 C C . ALA A 1 76 ? -15.749 -3.149 3.708 1.00 95.81 76 ALA A C 1
ATOM 625 O O . ALA A 1 76 ? -16.704 -2.971 2.952 1.00 95.81 76 ALA A O 1
ATOM 626 N N . LEU A 1 77 ? -15.639 -4.229 4.479 1.00 96.94 77 LEU A N 1
ATOM 627 C CA . LEU A 1 77 ? -16.674 -5.259 4.566 1.00 96.94 77 LEU A CA 1
ATOM 628 C C . LEU A 1 77 ? -17.605 -5.022 5.757 1.00 96.94 77 LEU A C 1
ATOM 630 O O . LEU A 1 77 ? -18.797 -5.301 5.661 1.00 96.94 77 LEU A O 1
ATOM 634 N N . SER A 1 78 ? -17.069 -4.509 6.865 1.00 96.81 78 SER A N 1
ATOM 635 C CA . SER A 1 78 ? -17.845 -4.119 8.044 1.00 96.81 78 SER A CA 1
ATOM 636 C C . SER A 1 78 ? -17.091 -3.087 8.876 1.00 96.81 78 SER A C 1
ATOM 638 O O . SER A 1 78 ? -15.866 -3.147 8.963 1.00 96.81 78 SER A O 1
ATOM 640 N N . ASN A 1 79 ? -17.831 -2.193 9.526 1.00 97.88 79 ASN A N 1
ATOM 641 C CA . ASN A 1 79 ? -17.389 -1.429 10.687 1.00 97.88 79 ASN A CA 1
ATOM 642 C C . ASN A 1 79 ? -18.608 -1.236 11.601 1.00 97.88 79 ASN A C 1
ATOM 644 O O . ASN A 1 79 ? -19.648 -0.786 11.124 1.00 97.88 79 ASN A O 1
ATOM 648 N N . ASP A 1 80 ? -18.509 -1.631 12.867 1.00 97.38 80 ASP A N 1
ATOM 649 C CA . ASP A 1 80 ? -19.574 -1.467 13.869 1.00 97.38 80 ASP A CA 1
ATOM 650 C C . ASP A 1 80 ? -19.192 -0.523 15.024 1.00 97.38 80 ASP A C 1
ATOM 652 O O . ASP A 1 80 ? -19.976 -0.343 15.954 1.00 97.38 80 ASP A O 1
ATOM 656 N N . GLY A 1 81 ? -18.021 0.115 14.936 1.00 96.06 81 GLY A N 1
ATOM 657 C CA . GLY A 1 81 ? -17.491 1.058 15.923 1.00 96.06 81 GLY A CA 1
ATOM 658 C C . GLY A 1 81 ? -16.516 0.446 16.933 1.00 96.06 81 GLY A C 1
ATOM 659 O O . GLY A 1 81 ? -15.650 1.163 17.437 1.00 96.06 81 GLY A O 1
ATOM 660 N N . ASP A 1 82 ? -16.568 -0.873 17.130 1.00 96.62 82 ASP A N 1
ATOM 661 C CA . ASP A 1 82 ? -15.626 -1.626 17.972 1.00 96.62 82 ASP A CA 1
ATOM 662 C C . ASP A 1 82 ? -14.735 -2.558 17.140 1.00 96.62 82 ASP A C 1
ATOM 664 O O . ASP A 1 82 ? -13.615 -2.898 17.537 1.00 96.62 82 ASP A O 1
ATOM 668 N N . TYR A 1 83 ? -15.229 -2.959 15.972 1.00 97.88 83 TYR A N 1
ATOM 669 C CA . TYR A 1 83 ? -14.603 -3.878 15.043 1.00 97.88 83 TYR A CA 1
ATOM 670 C C . TYR A 1 83 ? -14.757 -3.388 13.603 1.00 97.88 83 TYR A C 1
ATOM 672 O O . TYR A 1 83 ? -15.825 -2.942 13.184 1.00 97.88 83 TYR A O 1
ATOM 680 N N . ALA A 1 84 ? -13.695 -3.534 12.811 1.00 97.94 84 ALA A N 1
ATOM 681 C CA . ALA A 1 84 ? -13.755 -3.323 11.374 1.00 97.94 84 ALA A CA 1
ATOM 682 C C . ALA A 1 84 ? -13.032 -4.432 10.604 1.00 97.94 84 ALA A C 1
ATOM 684 O O . ALA A 1 84 ? -11.954 -4.891 10.990 1.00 97.94 84 ALA A O 1
ATOM 685 N N . ARG A 1 85 ? -13.617 -4.821 9.468 1.00 98.00 85 ARG A N 1
ATOM 686 C CA . ARG A 1 85 ? -13.041 -5.763 8.506 1.00 98.00 85 ARG A CA 1
ATOM 687 C C . ARG A 1 85 ? -12.798 -5.076 7.183 1.00 98.00 85 ARG A C 1
ATOM 689 O O . ARG A 1 85 ? -13.730 -4.564 6.563 1.00 98.00 85 ARG A O 1
ATOM 696 N N . ASN A 1 86 ? -11.565 -5.172 6.711 1.00 96.88 86 ASN A N 1
ATOM 697 C CA . ASN A 1 86 ? -11.153 -4.656 5.417 1.00 96.88 86 ASN A CA 1
ATOM 698 C C . ASN A 1 86 ? -10.438 -5.726 4.608 1.00 96.88 86 ASN A C 1
ATOM 700 O O . ASN A 1 86 ? -9.750 -6.584 5.160 1.00 96.88 86 ASN A O 1
ATOM 704 N N . VAL A 1 87 ? -10.597 -5.661 3.293 1.00 96.75 87 VAL A N 1
ATOM 705 C CA . VAL A 1 87 ? -9.861 -6.490 2.341 1.00 96.75 87 VAL A CA 1
ATOM 706 C C . VAL A 1 87 ? -9.134 -5.580 1.366 1.00 96.75 87 VAL A C 1
ATOM 708 O O . VAL A 1 87 ? -9.731 -4.640 0.835 1.00 96.75 87 VAL A O 1
ATOM 711 N N . ILE A 1 88 ? -7.854 -5.866 1.134 1.00 95.88 88 ILE A N 1
ATOM 712 C CA . ILE A 1 88 ? -7.069 -5.235 0.076 1.00 95.88 88 ILE A CA 1
ATOM 713 C C . ILE A 1 88 ? -6.629 -6.317 -0.894 1.00 95.88 88 ILE A C 1
ATOM 715 O O . ILE A 1 88 ? -5.964 -7.275 -0.507 1.00 95.88 88 ILE A O 1
ATOM 719 N N . GLU A 1 89 ? -6.996 -6.145 -2.153 1.00 95.31 89 GLU A N 1
ATOM 720 C CA . GLU A 1 89 ? -6.586 -6.995 -3.265 1.00 95.31 89 GLU A CA 1
ATOM 721 C C . GLU A 1 89 ? -5.828 -6.136 -4.267 1.00 95.31 89 GLU A C 1
ATOM 723 O O . GLU A 1 89 ? -6.166 -4.976 -4.496 1.00 95.31 89 GLU A O 1
ATOM 728 N N . HIS A 1 90 ? -4.784 -6.694 -4.850 1.00 92.81 90 HIS A N 1
ATOM 729 C CA . HIS A 1 90 ? -3.921 -5.993 -5.771 1.00 92.81 90 HIS A CA 1
ATOM 730 C C . HIS A 1 90 ? -3.475 -6.938 -6.867 1.00 92.81 90 HIS A C 1
ATOM 732 O O . HIS A 1 90 ? -2.889 -7.977 -6.588 1.00 92.81 90 HIS A O 1
ATOM 738 N N . GLU A 1 91 ? -3.717 -6.522 -8.099 1.00 90.38 91 GLU A N 1
ATOM 739 C CA . GLU A 1 91 ? -3.288 -7.160 -9.336 1.00 90.38 91 GLU A CA 1
ATOM 740 C C . GLU A 1 91 ? -2.909 -6.055 -10.336 1.00 90.38 91 GLU A C 1
ATOM 742 O O . GLU A 1 91 ? -3.494 -5.896 -11.407 1.00 90.38 91 GLU A O 1
ATOM 747 N N . VAL A 1 92 ? -1.963 -5.199 -9.941 1.00 89.12 92 VAL A N 1
ATOM 748 C CA . VAL A 1 92 ? -1.452 -4.127 -10.806 1.00 89.12 92 VAL A CA 1
ATOM 749 C C . VAL A 1 92 ? -0.142 -4.587 -11.423 1.00 89.12 92 VAL A C 1
ATOM 751 O O . VAL A 1 92 ? 0.840 -4.858 -10.730 1.00 89.12 92 VAL A O 1
ATOM 754 N N . GLY A 1 93 ? -0.137 -4.692 -12.748 1.00 85.56 93 GLY A N 1
ATOM 755 C CA . GLY A 1 93 ? 1.040 -5.073 -13.515 1.00 85.56 93 GLY A CA 1
ATOM 756 C C . GLY A 1 93 ? 1.864 -3.895 -14.007 1.00 85.56 93 GLY A C 1
ATOM 757 O O . GLY A 1 93 ? 1.460 -2.733 -13.973 1.00 85.56 93 GLY A O 1
ATOM 758 N N . MET A 1 94 ? 3.038 -4.222 -14.536 1.00 84.44 94 MET A N 1
ATOM 759 C CA . MET A 1 94 ? 3.899 -3.247 -15.191 1.00 84.44 94 MET A CA 1
ATOM 760 C C . MET A 1 94 ? 3.247 -2.714 -16.487 1.00 84.44 94 MET A C 1
ATOM 762 O O . MET A 1 94 ? 2.996 -3.512 -17.397 1.00 84.44 94 MET A O 1
ATOM 766 N N . PRO A 1 95 ? 3.043 -1.388 -16.665 1.00 87.81 95 PRO A N 1
ATOM 767 C CA . PRO A 1 95 ? 2.278 -0.827 -17.794 1.00 87.81 95 PRO A CA 1
ATOM 768 C C . PRO A 1 95 ? 2.934 -1.000 -19.178 1.00 87.81 95 PRO A C 1
ATOM 770 O O . PRO A 1 95 ? 2.367 -0.602 -20.198 1.00 87.81 95 PRO A O 1
ATOM 773 N N . TYR A 1 96 ? 4.128 -1.594 -19.231 1.00 85.88 96 TYR A N 1
ATOM 774 C CA . TYR A 1 96 ? 4.850 -1.926 -20.460 1.00 85.88 96 TYR A CA 1
ATOM 775 C C . TYR A 1 96 ? 4.861 -3.430 -20.783 1.00 85.88 96 TYR A C 1
ATOM 777 O O . TYR A 1 96 ? 5.211 -3.781 -21.907 1.00 85.88 96 TYR A O 1
ATOM 785 N N . CYS A 1 97 ? 4.488 -4.307 -19.838 1.00 75.44 97 CYS A N 1
ATOM 786 C CA . CYS A 1 97 ? 4.744 -5.756 -19.916 1.00 75.44 97 CYS A CA 1
ATOM 787 C C . CYS A 1 97 ? 3.525 -6.637 -19.558 1.00 75.44 97 CYS A C 1
ATOM 789 O O . CYS A 1 97 ? 3.697 -7.793 -19.174 1.00 75.44 97 CYS A O 1
ATOM 791 N N . ASN A 1 98 ? 2.299 -6.113 -19.654 1.00 65.25 98 ASN A N 1
ATOM 792 C CA . ASN A 1 98 ? 1.071 -6.856 -19.331 1.00 65.25 98 ASN A CA 1
ATOM 793 C C . ASN A 1 98 ? 0.943 -8.149 -20.183 1.00 65.25 98 ASN A C 1
ATOM 795 O O . ASN A 1 98 ? 1.064 -8.035 -21.409 1.00 65.25 98 ASN A O 1
ATOM 799 N N . PRO A 1 99 ? 0.691 -9.354 -19.612 1.00 61.03 99 PRO A N 1
ATOM 800 C CA . PRO A 1 99 ? 0.456 -9.708 -18.194 1.00 61.03 99 PRO A CA 1
ATOM 801 C C . PRO A 1 99 ? 1.646 -10.368 -17.471 1.00 61.03 99 PRO A C 1
ATOM 803 O O . PRO A 1 99 ? 1.478 -10.924 -16.393 1.00 61.03 99 PRO A O 1
ATOM 806 N N . VAL A 1 100 ? 2.848 -10.353 -18.048 1.00 64.00 100 VAL A N 1
ATOM 807 C CA . VAL A 1 100 ? 3.958 -11.222 -17.610 1.00 64.00 100 VAL A CA 1
ATOM 808 C C . VAL A 1 100 ? 4.497 -10.868 -16.216 1.00 64.00 100 VAL A C 1
ATOM 810 O O . VAL A 1 100 ? 5.068 -11.735 -15.573 1.00 64.00 100 VAL A O 1
ATOM 813 N N . ALA A 1 101 ? 4.306 -9.633 -15.740 1.00 66.75 101 ALA A N 1
ATOM 814 C CA . ALA A 1 101 ? 4.813 -9.147 -14.450 1.00 66.75 101 ALA A CA 1
ATOM 815 C C . ALA A 1 101 ? 3.728 -8.387 -13.660 1.00 66.75 101 ALA A C 1
ATOM 817 O O . ALA A 1 101 ? 3.816 -7.168 -13.467 1.00 66.75 101 ALA A O 1
ATOM 818 N N . GLY A 1 102 ? 2.661 -9.097 -13.287 1.00 76.44 102 GLY A N 1
ATOM 819 C CA . GLY A 1 102 ? 1.660 -8.626 -12.327 1.00 76.44 102 GLY A CA 1
ATOM 820 C C . GLY A 1 102 ? 2.203 -8.704 -10.902 1.00 76.44 102 GLY A C 1
ATOM 821 O O . GLY A 1 102 ? 2.756 -9.733 -10.541 1.00 76.44 102 GLY A O 1
ATOM 822 N N . ILE A 1 103 ? 2.058 -7.643 -10.104 1.00 84.00 103 ILE A N 1
ATOM 823 C CA . ILE A 1 103 ? 2.301 -7.729 -8.658 1.00 84.00 103 ILE A CA 1
ATOM 824 C C . ILE A 1 103 ? 0.981 -8.123 -8.014 1.00 84.00 103 ILE A C 1
ATOM 826 O O . ILE A 1 103 ? 0.006 -7.372 -8.102 1.00 84.00 103 ILE A O 1
ATOM 830 N N . THR A 1 104 ? 0.961 -9.266 -7.345 1.00 87.81 104 THR A N 1
ATOM 831 C CA . THR A 1 104 ? -0.232 -9.800 -6.703 1.00 87.81 104 THR A CA 1
ATOM 832 C C . THR A 1 104 ? -0.098 -9.745 -5.193 1.00 87.81 104 THR A C 1
ATOM 834 O O . THR A 1 104 ? 0.862 -10.257 -4.616 1.00 87.81 104 THR A O 1
ATOM 837 N N . TYR A 1 105 ? -1.086 -9.161 -4.523 1.00 89.12 105 TYR A N 1
ATOM 838 C CA . TYR A 1 105 ? -1.276 -9.381 -3.096 1.00 89.12 105 TYR A CA 1
ATOM 839 C C . TYR A 1 105 ? -2.745 -9.350 -2.716 1.00 89.12 105 TYR A C 1
ATOM 841 O O . TYR A 1 105 ? -3.550 -8.648 -3.316 1.00 89.12 105 TYR A O 1
ATOM 849 N N . ALA A 1 106 ? -3.088 -10.119 -1.694 1.00 93.25 106 ALA A N 1
ATOM 850 C CA . ALA A 1 106 ? -4.413 -10.131 -1.108 1.00 93.25 106 ALA A CA 1
ATOM 851 C C . ALA A 1 106 ? -4.267 -10.235 0.404 1.00 93.25 106 ALA A C 1
ATOM 853 O O . ALA A 1 106 ? -3.559 -11.117 0.901 1.00 93.25 106 ALA A O 1
ATOM 854 N N . ASN A 1 107 ? -4.921 -9.344 1.139 1.00 95.19 107 ASN A N 1
ATOM 855 C CA . ASN A 1 107 ? -4.968 -9.423 2.586 1.00 95.19 107 ASN A CA 1
ATOM 856 C C . ASN A 1 107 ? -6.352 -9.103 3.138 1.00 95.19 107 ASN A C 1
ATOM 858 O O . ASN A 1 107 ? -7.116 -8.329 2.566 1.00 95.19 107 ASN A O 1
ATOM 862 N N . GLN A 1 108 ? -6.650 -9.716 4.277 1.00 96.94 108 GLN A N 1
ATOM 863 C CA . GLN A 1 108 ? -7.753 -9.337 5.138 1.00 96.94 108 GLN A CA 1
ATOM 864 C C . GLN A 1 108 ? -7.183 -8.740 6.421 1.00 96.94 108 GLN A C 1
ATOM 866 O O . GLN A 1 108 ? -6.178 -9.207 6.962 1.00 96.94 108 GLN A O 1
ATOM 871 N N . GLN A 1 109 ? -7.845 -7.695 6.896 1.00 96.25 109 GLN A N 1
ATOM 872 C CA . GLN A 1 109 ? -7.497 -6.959 8.096 1.00 96.25 109 GLN A CA 1
ATOM 873 C C . GLN A 1 109 ? -8.727 -6.897 8.984 1.00 96.25 109 GLN A C 1
ATOM 875 O O . GLN A 1 109 ? -9.704 -6.222 8.660 1.00 96.25 109 GLN A O 1
ATOM 880 N N . ASP A 1 110 ? -8.657 -7.617 10.091 1.00 97.06 110 ASP A N 1
ATOM 881 C CA . ASP A 1 110 ? -9.593 -7.527 11.197 1.00 97.06 110 ASP A CA 1
ATOM 882 C C . ASP A 1 110 ? -8.956 -6.632 12.255 1.00 97.06 110 ASP A C 1
ATOM 884 O O . ASP A 1 110 ? -7.931 -6.989 12.830 1.00 97.06 110 ASP A O 1
ATOM 888 N N . VAL A 1 111 ? -9.513 -5.450 12.480 1.00 95.50 111 VAL A N 1
ATOM 889 C CA . VAL A 1 111 ? -8.985 -4.475 13.441 1.00 95.50 111 VAL A CA 1
ATOM 890 C C . VAL A 1 111 ? -10.041 -4.157 14.486 1.00 95.50 111 VAL A C 1
ATOM 892 O O . VAL A 1 111 ? -11.238 -4.218 14.205 1.00 95.50 111 VAL A O 1
ATOM 895 N N . TYR A 1 112 ? -9.587 -3.823 15.688 1.00 95.31 112 TYR A N 1
ATOM 896 C CA . TYR A 1 112 ? -10.444 -3.571 16.840 1.00 95.31 112 TYR A CA 1
ATOM 897 C C . TYR A 1 112 ? -10.103 -2.215 17.464 1.00 95.31 112 TYR A C 1
ATOM 899 O O . TYR A 1 112 ? -8.931 -1.822 17.513 1.00 95.31 112 TYR A O 1
ATOM 907 N N . GLN A 1 113 ? -11.117 -1.517 17.978 1.00 92.31 113 GLN A N 1
ATOM 908 C CA . GLN A 1 113 ? -10.981 -0.190 18.594 1.00 92.31 113 GLN A CA 1
ATOM 909 C C . GLN A 1 113 ? -9.982 -0.192 19.765 1.00 92.31 113 GLN A C 1
ATOM 911 O O . GLN A 1 113 ? -9.259 0.775 19.984 1.00 92.31 113 GLN A O 1
ATOM 916 N N . ASN A 1 114 ? -9.866 -1.315 20.476 1.00 89.50 114 ASN A N 1
ATOM 917 C CA . ASN A 1 114 ? -8.941 -1.513 21.594 1.00 89.50 114 ASN A CA 1
ATOM 918 C C . ASN A 1 114 ? -7.471 -1.751 21.180 1.00 89.50 114 ASN A C 1
ATOM 920 O O . ASN A 1 114 ? -6.699 -2.309 21.960 1.00 89.50 114 ASN A O 1
ATOM 924 N N . ASN A 1 115 ? -7.087 -1.369 19.962 1.00 88.06 115 ASN A N 1
ATOM 925 C CA . ASN A 1 115 ? -5.766 -1.590 19.371 1.00 88.06 115 ASN A CA 1
ATOM 926 C C . ASN A 1 115 ? -5.442 -3.064 19.008 1.00 88.06 115 ASN A C 1
ATOM 928 O O . ASN A 1 115 ? -4.353 -3.359 18.511 1.00 88.06 115 ASN A O 1
ATOM 932 N N . GLY A 1 116 ? -6.381 -4.001 19.157 1.00 92.75 116 GLY A N 1
ATOM 933 C CA . GLY A 1 116 ? -6.204 -5.371 18.667 1.00 92.75 116 GLY A CA 1
ATOM 934 C C . GLY A 1 116 ? -6.197 -5.447 17.137 1.00 92.75 116 GLY A C 1
ATOM 935 O O . GLY A 1 116 ? -6.835 -4.628 16.463 1.00 92.75 116 GLY A O 1
ATOM 936 N N . HIS A 1 117 ? -5.507 -6.441 16.571 1.00 94.31 117 HIS A N 1
ATOM 937 C CA . HIS A 1 117 ? -5.668 -6.773 15.152 1.00 94.31 117 HIS A CA 1
ATOM 938 C C . HIS A 1 117 ? -5.388 -8.238 14.822 1.00 94.31 117 HIS A C 1
ATOM 940 O O . HIS A 1 117 ? -4.622 -8.928 15.490 1.00 94.31 117 HIS A O 1
ATOM 946 N N . TRP A 1 118 ? -5.951 -8.675 13.701 1.00 96.38 118 TRP A N 1
ATOM 947 C CA . TRP A 1 118 ? -5.592 -9.885 12.989 1.00 96.38 118 TRP A CA 1
ATOM 948 C C . TRP A 1 118 ? -5.494 -9.574 11.492 1.00 96.38 118 TRP A C 1
ATOM 950 O O . TRP A 1 118 ? -6.490 -9.365 10.801 1.00 96.38 118 TRP A O 1
ATOM 960 N N . ILE A 1 119 ? -4.262 -9.517 10.994 1.00 95.31 119 ILE A N 1
ATOM 961 C CA . ILE A 1 119 ? -3.951 -9.154 9.611 1.00 95.31 119 ILE A CA 1
ATOM 962 C C . ILE A 1 119 ? -3.284 -10.347 8.953 1.00 95.31 119 ILE A C 1
ATOM 964 O O . ILE A 1 119 ? -2.268 -10.841 9.437 1.00 95.31 119 ILE A O 1
ATOM 968 N N . TYR A 1 120 ? -3.838 -10.832 7.853 1.00 96.00 120 TYR A N 1
ATOM 969 C CA . TYR A 1 120 ? -3.323 -12.025 7.198 1.00 96.00 120 TYR A CA 1
ATOM 970 C C . TYR A 1 120 ? -3.553 -11.978 5.699 1.00 96.00 120 TYR A C 1
ATOM 972 O O . TYR A 1 120 ? -4.460 -11.308 5.206 1.00 96.00 120 TYR A O 1
ATOM 980 N N . GLY A 1 121 ? -2.716 -12.695 4.963 1.00 95.38 121 GLY A N 1
ATOM 981 C CA . GLY A 1 121 ? -2.783 -12.662 3.517 1.00 95.38 121 GLY A CA 1
ATOM 982 C C . GLY A 1 121 ? -1.608 -13.331 2.842 1.00 95.38 121 GLY A C 1
ATOM 983 O O . GLY A 1 121 ? -0.855 -14.107 3.440 1.00 95.38 121 GLY A O 1
ATOM 984 N N . SER A 1 122 ? -1.469 -13.006 1.566 1.00 94.62 122 SER A N 1
ATOM 985 C CA . SER A 1 122 ? -0.365 -13.452 0.741 1.00 94.62 122 SER A CA 1
ATOM 986 C C . SER A 1 122 ? 0.035 -12.408 -0.279 1.00 94.62 122 SER A C 1
ATOM 988 O O . SER A 1 122 ? -0.793 -11.598 -0.694 1.00 94.62 122 SER A O 1
ATOM 990 N N . HIS A 1 123 ? 1.285 -12.461 -0.712 1.00 93.06 123 HIS A N 1
ATOM 991 C CA . HIS A 1 123 ? 1.774 -11.609 -1.782 1.00 93.06 123 HIS A CA 1
ATOM 992 C C . HIS A 1 123 ? 2.940 -12.244 -2.541 1.00 93.06 123 HIS A C 1
ATOM 994 O O . HIS A 1 123 ? 3.579 -13.180 -2.046 1.00 93.06 123 HIS A O 1
ATOM 1000 N N . ASP A 1 124 ? 3.209 -11.721 -3.731 1.00 90.25 124 ASP A N 1
ATOM 1001 C CA . ASP A 1 124 ? 4.412 -12.033 -4.498 1.00 90.25 124 ASP A CA 1
ATOM 1002 C C . ASP A 1 124 ? 5.651 -11.494 -3.791 1.00 90.25 124 ASP A C 1
ATOM 1004 O O . ASP A 1 124 ? 5.624 -10.449 -3.154 1.00 90.25 124 ASP A O 1
ATOM 1008 N N . LYS A 1 125 ? 6.777 -12.189 -3.899 1.00 90.81 125 LYS A N 1
ATOM 1009 C CA . LYS A 1 125 ? 7.994 -11.844 -3.147 1.00 90.81 125 LYS A CA 1
ATOM 1010 C C . LYS A 1 125 ? 8.844 -10.732 -3.774 1.00 90.81 125 LYS A C 1
ATOM 1012 O O . LYS A 1 125 ? 10.014 -10.561 -3.451 1.00 90.81 125 LYS A O 1
ATOM 1017 N N . MET A 1 126 ? 8.263 -10.028 -4.731 1.00 88.69 126 MET A N 1
ATOM 1018 C CA . MET A 1 126 ? 8.861 -8.925 -5.459 1.00 88.69 126 MET A CA 1
ATOM 1019 C C . MET A 1 126 ? 7.706 -8.004 -5.867 1.00 88.69 126 MET A C 1
ATOM 1021 O O . MET A 1 126 ? 6.705 -8.514 -6.372 1.00 88.69 126 MET A O 1
ATOM 1025 N N . PRO A 1 127 ? 7.820 -6.671 -5.729 1.00 88.75 127 PRO A N 1
ATOM 1026 C CA . PRO A 1 127 ? 8.908 -5.897 -5.115 1.00 88.75 127 PRO A CA 1
ATOM 1027 C C . PRO A 1 127 ? 8.834 -5.907 -3.570 1.00 88.75 127 PRO A C 1
ATOM 1029 O O . PRO A 1 127 ? 8.297 -6.842 -2.989 1.00 88.75 127 PRO A O 1
ATOM 1032 N N . ASP A 1 128 ? 9.382 -4.885 -2.901 1.00 91.81 128 ASP A N 1
ATOM 1033 C CA . ASP A 1 128 ? 9.215 -4.679 -1.456 1.00 91.81 128 ASP A CA 1
ATOM 1034 C C . ASP A 1 128 ? 7.738 -4.478 -1.094 1.00 91.81 128 ASP A C 1
ATOM 1036 O O . ASP A 1 128 ? 7.038 -3.662 -1.706 1.00 91.81 128 ASP A O 1
ATOM 1040 N N . HIS A 1 129 ? 7.291 -5.117 -0.013 1.00 91.94 129 HIS A N 1
ATOM 1041 C CA . HIS A 1 129 ? 5.955 -4.918 0.549 1.00 91.94 129 HIS A CA 1
ATOM 1042 C C . HIS A 1 129 ? 6.045 -4.410 1.983 1.00 91.94 129 HIS A C 1
ATOM 1044 O O . HIS A 1 129 ? 6.690 -5.022 2.829 1.00 91.94 129 HIS A O 1
ATOM 1050 N N . GLN A 1 130 ? 5.380 -3.291 2.270 1.00 92.94 130 GLN A N 1
ATOM 1051 C CA . GLN A 1 130 ? 5.363 -2.668 3.594 1.00 92.94 130 GLN A CA 1
ATOM 1052 C C . GLN A 1 130 ? 3.919 -2.427 4.032 1.00 92.94 130 GLN A C 1
ATOM 1054 O O . GLN A 1 130 ? 3.118 -1.896 3.263 1.00 92.94 130 GLN A O 1
ATOM 1059 N N . PHE A 1 131 ? 3.601 -2.793 5.272 1.00 92.75 131 PHE A N 1
ATOM 1060 C CA . PHE A 1 131 ? 2.322 -2.499 5.909 1.00 92.75 131 PHE A CA 1
ATOM 1061 C C . PHE A 1 131 ? 2.558 -1.666 7.163 1.00 92.75 131 PHE A C 1
ATOM 1063 O O . PHE A 1 131 ? 3.265 -2.090 8.080 1.00 92.75 131 PHE A O 1
ATOM 1070 N N . TYR A 1 132 ? 1.918 -0.503 7.212 1.00 93.94 132 TYR A N 1
ATOM 1071 C CA . TYR A 1 132 ? 1.964 0.394 8.357 1.00 93.94 132 TYR A CA 1
ATOM 1072 C C . TYR A 1 132 ? 0.594 0.496 9.002 1.00 93.94 132 TYR A C 1
ATOM 1074 O O . TYR A 1 132 ? -0.422 0.548 8.309 1.00 93.94 132 TYR A O 1
ATOM 1082 N N . ARG A 1 133 ? 0.592 0.599 10.325 1.00 92.94 133 ARG A N 1
ATOM 1083 C CA . ARG A 1 133 ? -0.573 0.955 11.123 1.00 92.94 133 ARG A CA 1
ATOM 1084 C C . ARG A 1 133 ? -0.306 2.284 11.813 1.00 92.94 133 ARG A C 1
ATOM 1086 O O . ARG A 1 133 ? 0.803 2.516 12.291 1.00 92.94 133 ARG A O 1
ATOM 1093 N N . VAL A 1 134 ? -1.318 3.144 11.833 1.00 93.88 134 VAL A N 1
ATOM 1094 C CA . VAL A 1 134 ? -1.294 4.394 12.591 1.00 93.88 134 VAL A CA 1
ATOM 1095 C C . VAL A 1 134 ? -2.523 4.427 13.481 1.00 93.88 134 VAL A C 1
ATOM 1097 O O . VAL A 1 134 ? -3.640 4.351 12.973 1.00 93.88 134 VAL A O 1
ATOM 1100 N N . ASP A 1 135 ? -2.307 4.531 14.787 1.00 92.69 135 ASP A N 1
ATOM 1101 C CA . ASP A 1 135 ? -3.366 4.604 15.788 1.00 92.69 135 ASP A CA 1
ATOM 1102 C C . ASP A 1 135 ? -3.370 5.992 16.434 1.00 92.69 135 ASP A C 1
ATOM 1104 O O . ASP A 1 135 ? -2.332 6.508 16.850 1.00 92.69 135 ASP A O 1
ATOM 1108 N N . PHE A 1 136 ? -4.555 6.591 16.530 1.00 91.69 136 PHE A N 1
ATOM 1109 C CA . PHE A 1 136 ? -4.782 7.839 17.253 1.00 91.69 136 PHE A CA 1
ATOM 1110 C C . PHE A 1 136 ? -5.464 7.499 18.573 1.00 91.69 136 PHE A C 1
ATOM 1112 O O . PHE A 1 136 ? -6.638 7.130 18.593 1.00 91.69 136 PHE A O 1
ATOM 1119 N N . ILE A 1 137 ? -4.713 7.571 19.668 1.00 88.62 137 ILE A N 1
ATOM 1120 C CA . ILE A 1 137 ? -5.134 7.072 20.977 1.00 88.62 137 ILE A CA 1
ATOM 1121 C C . ILE A 1 137 ? -5.362 8.255 21.905 1.00 88.62 137 ILE A C 1
ATOM 1123 O O . ILE A 1 137 ? -4.493 9.111 22.067 1.00 88.62 137 ILE A O 1
ATOM 1127 N N . GLN A 1 138 ? -6.523 8.290 22.549 1.00 87.50 138 GLN A N 1
ATOM 1128 C CA . GLN A 1 138 ? -6.774 9.238 23.623 1.00 87.50 138 GLN A CA 1
ATOM 1129 C C . GLN A 1 138 ? -6.040 8.789 24.894 1.00 87.50 138 GLN A C 1
ATOM 1131 O O . GLN A 1 138 ? -6.239 7.666 25.356 1.00 87.50 138 GLN A O 1
ATOM 1136 N N . GLN A 1 139 ? -5.170 9.645 25.441 1.00 85.62 139 GLN A N 1
ATOM 1137 C CA . GLN A 1 139 ? -4.268 9.263 26.532 1.00 85.62 139 GLN A CA 1
ATOM 1138 C C . GLN A 1 139 ? -5.012 8.882 27.824 1.00 85.62 139 GLN A C 1
ATOM 1140 O O . GLN A 1 139 ? -4.583 7.960 28.519 1.00 85.62 139 GLN A O 1
ATOM 1145 N N . ASP A 1 140 ? -6.122 9.561 28.132 1.00 86.25 140 ASP A N 1
ATOM 1146 C CA . ASP A 1 140 ? -7.078 9.140 29.160 1.00 86.25 140 ASP A CA 1
ATOM 1147 C C . ASP A 1 140 ? -8.477 9.021 28.536 1.00 86.25 140 ASP A C 1
ATOM 1149 O O . ASP A 1 140 ? -9.109 10.044 28.259 1.00 86.25 140 ASP A O 1
ATOM 1153 N N . PRO A 1 141 ? -9.002 7.800 28.330 1.00 80.81 141 PRO A N 1
ATOM 1154 C CA . PRO A 1 141 ? -10.315 7.602 27.718 1.00 80.81 141 PRO A CA 1
ATOM 1155 C C . PRO A 1 141 ? -11.474 8.152 28.566 1.00 80.81 141 PRO A C 1
ATOM 1157 O O . PRO A 1 141 ? -12.592 8.257 28.068 1.00 80.81 141 PRO A O 1
ATOM 1160 N N . ASN A 1 142 ? -11.238 8.506 29.835 1.00 87.56 142 ASN A N 1
ATOM 1161 C CA . ASN A 1 142 ? -12.244 9.117 30.705 1.00 87.56 142 ASN A CA 1
ATOM 1162 C C . ASN A 1 142 ? -12.209 10.653 30.686 1.00 87.56 142 ASN A C 1
ATOM 1164 O O . ASN A 1 142 ? -13.110 11.281 31.245 1.00 87.56 142 ASN A O 1
ATOM 1168 N N . ASP A 1 143 ? -11.201 11.260 30.057 1.00 88.75 143 ASP A N 1
ATOM 1169 C CA . ASP A 1 143 ? -11.087 12.706 29.882 1.00 88.75 143 ASP A CA 1
ATOM 1170 C C . ASP A 1 143 ? -11.094 13.051 28.384 1.00 88.75 143 ASP A C 1
ATOM 1172 O O . ASP A 1 143 ? -10.053 12.962 27.727 1.00 88.75 143 ASP A O 1
ATOM 1176 N N . PRO A 1 144 ? -12.242 13.500 27.833 1.00 81.81 144 PRO A N 1
ATOM 1177 C CA . PRO A 1 144 ? -12.360 13.944 26.444 1.00 81.81 144 PRO A CA 1
ATOM 1178 C C . PRO A 1 144 ? -11.398 15.078 26.058 1.00 81.81 144 PRO A C 1
ATOM 1180 O O . PRO A 1 144 ? -11.168 15.293 24.869 1.00 81.81 144 PRO A O 1
ATOM 1183 N N . GLY A 1 145 ? -10.865 15.819 27.035 1.00 87.81 145 GLY A N 1
ATOM 1184 C CA . GLY A 1 145 ? -9.864 16.864 26.830 1.00 87.81 145 GLY A CA 1
ATOM 1185 C C . GLY A 1 145 ? -8.421 16.357 26.850 1.00 87.81 145 GLY A C 1
ATOM 1186 O O . GLY A 1 145 ? -7.506 17.149 26.606 1.00 87.81 145 GLY A O 1
ATOM 1187 N N . SER A 1 146 ? -8.198 15.071 27.137 1.00 91.31 146 SER A N 1
ATOM 1188 C CA . SER A 1 146 ? -6.853 14.510 27.201 1.00 91.31 146 SER A CA 1
ATOM 1189 C C . SER A 1 146 ? -6.191 14.478 25.816 1.00 91.31 146 SER A C 1
ATOM 1191 O O . SER A 1 146 ? -6.879 14.337 24.797 1.00 91.31 146 SER A O 1
ATOM 1193 N N . PRO A 1 147 ? -4.854 14.630 25.748 1.00 90.44 147 PRO A N 1
ATOM 1194 C CA . PRO A 1 147 ? -4.136 14.633 24.481 1.00 90.44 147 PRO A CA 1
ATOM 1195 C C . PRO A 1 147 ? -4.370 13.354 23.674 1.00 90.44 147 PRO A C 1
ATOM 1197 O O . PRO A 1 147 ? -4.417 12.252 24.223 1.00 90.44 147 PRO A O 1
ATOM 1200 N N . ILE A 1 148 ? -4.439 13.509 22.354 1.00 90.81 148 ILE A N 1
ATOM 1201 C CA . ILE A 1 148 ? -4.374 12.388 21.419 1.00 90.81 148 ILE A CA 1
ATOM 1202 C C . ILE A 1 148 ? -2.902 12.143 21.093 1.00 90.81 148 ILE A C 1
ATOM 1204 O O . ILE A 1 148 ? -2.198 13.060 20.662 1.00 90.81 148 ILE A O 1
ATOM 1208 N N . ILE A 1 149 ? -2.445 10.912 21.294 1.00 92.44 149 ILE A N 1
ATOM 1209 C CA . ILE A 1 149 ? -1.136 10.448 20.838 1.00 92.44 149 ILE A CA 1
ATOM 1210 C C . ILE A 1 149 ? -1.287 9.714 19.508 1.00 92.44 149 ILE A C 1
ATOM 1212 O O . ILE A 1 149 ? -2.291 9.051 19.259 1.00 92.44 149 ILE A O 1
ATOM 1216 N N . GLU A 1 150 ? -0.279 9.845 18.654 1.00 93.06 150 GLU A N 1
ATOM 1217 C CA . GLU A 1 150 ? -0.180 9.106 17.399 1.00 93.06 150 GLU A CA 1
ATOM 1218 C C . GLU A 1 150 ? 0.882 8.013 17.559 1.00 93.06 150 GLU A C 1
ATOM 1220 O O . GLU A 1 150 ? 2.064 8.316 17.745 1.00 93.06 150 GLU A O 1
ATOM 1225 N N . GLU A 1 151 ? 0.470 6.751 17.486 1.00 92.19 151 GLU A N 1
ATOM 1226 C CA . GLU A 1 151 ? 1.373 5.600 17.435 1.00 92.19 151 GLU A CA 1
ATOM 1227 C C . GLU A 1 151 ? 1.503 5.116 15.991 1.00 92.19 151 GLU A C 1
ATOM 1229 O O . GLU A 1 151 ? 0.516 5.025 15.262 1.00 92.19 151 GLU A O 1
ATOM 1234 N N . ARG A 1 152 ? 2.734 4.822 15.557 1.00 93.12 152 ARG A N 1
ATOM 1235 C CA . ARG A 1 152 ? 3.030 4.344 14.201 1.00 93.12 152 ARG A CA 1
ATOM 1236 C C . ARG A 1 152 ? 3.828 3.059 14.271 1.00 93.12 152 ARG A C 1
ATOM 1238 O O . ARG A 1 152 ? 4.971 3.074 14.721 1.00 93.12 152 ARG A O 1
ATOM 1245 N N . ASP A 1 153 ? 3.265 2.001 13.708 1.00 92.12 153 ASP A N 1
ATOM 1246 C CA . ASP A 1 153 ? 3.881 0.684 13.687 1.00 92.12 153 ASP A CA 1
ATOM 1247 C C . ASP A 1 153 ? 4.123 0.220 12.250 1.00 92.12 153 ASP A C 1
ATOM 1249 O O . ASP A 1 153 ? 3.226 0.226 11.403 1.00 92.12 153 ASP A O 1
ATOM 1253 N N . LEU A 1 154 ? 5.347 -0.235 11.977 1.00 93.25 154 LEU A N 1
ATOM 1254 C CA . LEU A 1 154 ? 5.622 -1.099 10.833 1.00 93.25 154 LEU A CA 1
ATOM 1255 C C . LEU A 1 154 ? 5.177 -2.513 11.216 1.00 93.25 154 LEU A C 1
ATOM 1257 O O . LEU A 1 154 ? 5.915 -3.240 11.876 1.00 93.25 154 LEU A O 1
ATOM 1261 N N . VAL A 1 155 ? 3.962 -2.893 10.821 1.00 92.06 155 VAL A N 1
ATOM 1262 C CA . VAL A 1 155 ? 3.407 -4.227 11.111 1.00 92.06 155 VAL A CA 1
ATOM 1263 C C . VAL A 1 155 ? 4.178 -5.295 10.344 1.00 92.06 155 VAL A C 1
ATOM 1265 O O . VAL A 1 155 ? 4.415 -6.390 10.848 1.00 92.06 155 VAL A O 1
ATOM 1268 N N . PHE A 1 156 ? 4.569 -4.973 9.111 1.00 91.19 156 PHE A N 1
ATOM 1269 C CA . PHE A 1 156 ? 5.232 -5.912 8.225 1.00 91.19 156 PHE A CA 1
ATOM 1270 C C . PHE A 1 156 ? 6.116 -5.217 7.198 1.00 91.19 156 PHE A C 1
ATOM 1272 O O . PHE A 1 156 ? 5.718 -4.220 6.596 1.00 91.19 156 PHE A O 1
ATOM 1279 N N . HIS A 1 157 ? 7.274 -5.823 6.946 1.00 93.69 157 HIS A N 1
ATOM 1280 C CA . HIS A 1 157 ? 8.116 -5.553 5.794 1.00 93.69 157 HIS A CA 1
ATOM 1281 C C . HIS A 1 157 ? 8.614 -6.874 5.200 1.00 93.69 157 HIS A C 1
ATOM 1283 O O . HIS A 1 157 ? 9.209 -7.681 5.915 1.00 93.69 157 HIS A O 1
ATOM 1289 N N . HIS A 1 158 ? 8.390 -7.070 3.903 1.00 92.75 158 HIS A N 1
ATOM 1290 C CA . HIS A 1 158 ? 9.115 -8.041 3.091 1.00 92.75 158 HIS A CA 1
ATOM 1291 C C . HIS A 1 158 ? 10.029 -7.273 2.154 1.00 92.75 158 HIS A C 1
ATOM 1293 O O . HIS A 1 158 ? 9.541 -6.502 1.327 1.00 92.75 158 HIS A O 1
ATOM 1299 N N . GLU A 1 159 ? 11.327 -7.492 2.310 1.00 92.19 159 GLU A N 1
ATOM 1300 C CA . GLU A 1 159 ? 12.329 -7.045 1.352 1.00 92.19 159 GLU A CA 1
ATOM 1301 C C . GLU A 1 159 ? 12.233 -7.889 0.076 1.00 92.19 159 GLU A C 1
ATOM 1303 O O . GLU A 1 159 ? 12.011 -9.097 0.132 1.00 92.19 159 GLU A O 1
ATOM 1308 N N . LEU A 1 160 ? 12.373 -7.249 -1.074 1.00 90.50 160 LEU A N 1
ATOM 1309 C CA . LEU A 1 160 ? 12.313 -7.869 -2.382 1.00 90.50 160 LEU A CA 1
ATOM 1310 C C . LEU A 1 160 ? 13.318 -9.020 -2.489 1.00 90.50 160 LEU A C 1
ATOM 1312 O O . LEU A 1 160 ? 14.464 -8.916 -2.053 1.00 90.50 160 LEU A O 1
ATOM 1316 N N . GLU A 1 161 ? 12.883 -10.122 -3.093 1.00 90.31 161 GLU A N 1
ATOM 1317 C CA . GLU A 1 161 ? 13.761 -11.232 -3.452 1.00 90.31 161 GLU A CA 1
ATOM 1318 C C . GLU A 1 161 ? 14.305 -11.019 -4.885 1.00 90.31 161 GLU A C 1
ATOM 1320 O O . GLU A 1 161 ? 14.927 -10.005 -5.201 1.00 90.31 161 GLU A O 1
ATOM 1325 N N . ASP A 1 162 ? 14.088 -11.977 -5.784 1.00 86.44 162 ASP A N 1
ATOM 1326 C CA . ASP A 1 162 ? 14.583 -11.934 -7.158 1.00 86.44 162 ASP A CA 1
ATOM 1327 C C . ASP A 1 162 ? 13.497 -11.396 -8.118 1.00 86.44 162 ASP A C 1
ATOM 1329 O O . ASP A 1 162 ? 12.336 -11.801 -8.013 1.00 86.44 162 ASP A O 1
ATOM 1333 N N . PRO A 1 163 ? 13.822 -10.540 -9.109 1.00 83.00 163 PRO A N 1
ATOM 1334 C CA . PRO A 1 163 ? 12.859 -10.095 -10.122 1.00 83.00 163 PRO A CA 1
ATOM 1335 C C . PRO A 1 163 ? 12.146 -11.234 -10.870 1.00 83.00 163 PRO A C 1
ATOM 1337 O O . PRO A 1 163 ? 11.024 -11.056 -11.346 1.00 83.00 163 PRO A O 1
ATOM 1340 N N . THR A 1 164 ? 12.760 -12.419 -10.956 1.00 83.25 164 THR A N 1
ATOM 1341 C CA . THR A 1 164 ? 12.140 -13.627 -11.522 1.00 83.25 164 THR A CA 1
ATOM 1342 C C . THR A 1 164 ? 10.901 -14.086 -10.750 1.00 83.25 164 THR A C 1
ATOM 1344 O O . THR A 1 164 ? 10.041 -14.752 -11.329 1.00 83.25 164 THR A O 1
ATOM 1347 N N . CYS A 1 165 ? 10.745 -13.665 -9.491 1.00 84.56 165 CYS A N 1
ATOM 1348 C CA . CYS A 1 165 ? 9.567 -13.931 -8.673 1.00 84.56 165 CYS A CA 1
ATOM 1349 C C . CYS A 1 165 ? 8.288 -13.243 -9.176 1.00 84.56 165 CYS A C 1
ATOM 1351 O O . CYS A 1 165 ? 7.210 -13.642 -8.753 1.00 84.56 165 CYS A O 1
ATOM 1353 N N . LEU A 1 166 ? 8.384 -12.269 -10.094 1.00 80.69 166 LEU A N 1
ATOM 1354 C CA . LEU A 1 166 ? 7.221 -11.657 -10.758 1.00 80.69 166 LEU A CA 1
ATOM 1355 C C . LEU A 1 166 ? 6.760 -12.389 -12.022 1.00 80.69 166 LEU A C 1
ATOM 1357 O O . LEU A 1 166 ? 5.642 -12.173 -12.474 1.00 80.69 166 LEU A O 1
ATOM 1361 N N . VAL A 1 167 ? 7.627 -13.200 -12.635 1.00 71.19 167 VAL A N 1
ATOM 1362 C CA . VAL A 1 167 ? 7.433 -13.709 -14.008 1.00 71.19 167 VAL A CA 1
ATOM 1363 C C . VAL A 1 167 ? 7.237 -15.226 -14.082 1.00 71.19 167 VAL A C 1
ATOM 1365 O O . VAL A 1 167 ? 7.155 -15.791 -15.174 1.00 71.19 167 VAL A O 1
ATOM 1368 N N . GLY A 1 168 ? 7.134 -15.919 -12.944 1.00 63.88 168 GLY A N 1
ATOM 1369 C CA . GLY A 1 168 ? 6.861 -17.354 -12.927 1.00 63.88 168 GLY A CA 1
ATOM 1370 C C . GLY A 1 168 ? 6.568 -17.934 -11.540 1.00 63.88 168 GLY A C 1
ATOM 1371 O O . GLY A 1 168 ? 6.844 -17.302 -10.525 1.00 63.88 168 GLY A O 1
ATOM 1372 N N . PRO A 1 169 ? 6.075 -19.187 -11.465 1.00 64.06 169 PRO A N 1
ATOM 1373 C CA . PRO A 1 169 ? 5.700 -19.850 -10.207 1.00 64.06 169 PRO A CA 1
ATOM 1374 C C . PRO A 1 169 ? 6.901 -20.216 -9.317 1.00 64.06 169 PRO A C 1
ATOM 1376 O O . PRO A 1 169 ? 6.732 -20.882 -8.299 1.00 64.06 169 PRO A O 1
ATOM 1379 N N . VAL A 1 170 ? 8.114 -19.827 -9.717 1.00 69.19 170 VAL A N 1
ATOM 1380 C CA . VAL A 1 170 ? 9.388 -20.294 -9.159 1.00 69.19 170 VAL A CA 1
ATOM 1381 C C . VAL A 1 170 ? 9.524 -19.924 -7.683 1.00 69.19 170 VAL A C 1
ATOM 1383 O O . VAL A 1 170 ? 10.021 -20.730 -6.901 1.00 69.19 170 VAL A O 1
ATOM 1386 N N . CYS A 1 171 ? 9.036 -18.747 -7.289 1.00 81.81 171 CYS A N 1
ATOM 1387 C CA . CYS A 1 171 ? 9.168 -18.262 -5.915 1.00 81.81 171 CYS A CA 1
ATOM 1388 C C . CYS A 1 171 ? 7.947 -18.556 -5.031 1.00 81.81 171 CYS A C 1
ATOM 1390 O O . CYS A 1 171 ? 8.049 -18.493 -3.803 1.00 81.81 171 CYS A O 1
ATOM 1392 N N . GLY A 1 172 ? 6.803 -18.893 -5.639 1.00 84.81 172 GLY A N 1
ATOM 1393 C CA . GLY A 1 172 ? 5.517 -18.971 -4.948 1.00 84.81 172 GLY A CA 1
ATOM 1394 C C . GLY A 1 172 ? 5.108 -17.646 -4.285 1.00 84.81 172 GLY A C 1
ATOM 1395 O O . GLY A 1 172 ? 5.723 -16.605 -4.491 1.00 84.81 172 GLY A O 1
ATOM 1396 N N . SER A 1 173 ? 4.064 -17.701 -3.458 1.00 88.31 173 SER A N 1
ATOM 1397 C CA . SER A 1 173 ? 3.601 -16.561 -2.659 1.00 88.31 173 SER A CA 1
ATOM 1398 C C . SER A 1 173 ? 4.184 -16.606 -1.246 1.00 88.31 173 SER A C 1
ATOM 1400 O O . SER A 1 173 ? 4.173 -17.671 -0.617 1.00 88.31 173 SER A O 1
ATOM 1402 N N . TRP A 1 174 ? 4.558 -15.461 -0.685 1.00 90.38 174 TRP A N 1
ATOM 1403 C CA . TRP A 1 174 ? 4.726 -15.325 0.760 1.00 90.38 174 TRP A CA 1
ATOM 1404 C C . TRP A 1 174 ? 3.358 -15.281 1.435 1.00 90.38 174 TRP A C 1
ATOM 1406 O O . TRP A 1 174 ? 2.460 -14.593 0.958 1.00 90.38 174 TRP A O 1
ATOM 1416 N N . ARG A 1 175 ? 3.184 -16.016 2.536 1.00 93.75 175 ARG A N 1
ATOM 1417 C CA . ARG A 1 175 ? 1.957 -16.012 3.345 1.00 93.75 175 ARG A CA 1
ATOM 1418 C C . ARG A 1 175 ? 2.286 -15.520 4.737 1.00 93.75 175 ARG A C 1
ATOM 1420 O O . ARG A 1 175 ? 3.308 -15.911 5.294 1.00 93.75 175 ARG A O 1
ATOM 1427 N N . TYR A 1 176 ? 1.407 -14.710 5.303 1.00 93.81 176 TYR A N 1
ATOM 1428 C CA . TYR A 1 176 ? 1.634 -14.116 6.609 1.00 93.81 176 TYR A CA 1
ATOM 1429 C C . TYR A 1 176 ? 0.360 -14.031 7.436 1.00 93.81 176 TYR A C 1
ATOM 1431 O O . TYR A 1 176 ? -0.756 -14.007 6.913 1.00 93.81 176 TYR A O 1
ATOM 1439 N N . GLN A 1 177 ? 0.568 -13.960 8.746 1.00 95.50 177 GLN A N 1
ATOM 1440 C CA . GLN A 1 177 ? -0.449 -13.697 9.745 1.00 95.50 177 GLN A CA 1
ATOM 1441 C C . GLN A 1 177 ? 0.202 -12.926 10.897 1.00 95.50 177 GLN A C 1
ATOM 1443 O O . GLN A 1 177 ? 1.141 -13.417 11.518 1.00 95.50 177 GLN A O 1
ATOM 1448 N N . TYR A 1 178 ? -0.319 -11.738 11.181 1.00 92.94 178 TYR A N 1
ATOM 1449 C CA . TYR A 1 178 ? 0.100 -10.853 12.261 1.00 92.94 178 TYR A CA 1
ATOM 1450 C C . TYR A 1 178 ? -1.068 -10.660 13.220 1.00 92.94 178 TYR A C 1
ATOM 1452 O O . TYR A 1 178 ? -2.203 -10.438 12.789 1.00 92.94 178 TYR A O 1
ATOM 1460 N N . VAL A 1 179 ? -0.792 -10.812 14.512 1.00 92.56 179 VAL A N 1
ATOM 1461 C CA . VAL A 1 179 ? -1.784 -10.720 15.584 1.00 92.56 179 VAL A CA 1
ATOM 1462 C C . VAL A 1 179 ? -1.210 -9.849 16.693 1.00 92.56 179 VAL A C 1
ATOM 1464 O O . VAL A 1 179 ? -0.058 -10.048 17.085 1.00 92.56 179 VAL A O 1
ATOM 1467 N N . ARG A 1 180 ? -2.024 -8.921 17.194 1.00 88.00 180 ARG A N 1
ATOM 1468 C CA . ARG A 1 180 ? -1.763 -8.105 18.383 1.00 88.00 180 ARG A CA 1
ATOM 1469 C C . ARG A 1 180 ? -2.972 -8.152 19.299 1.00 88.00 180 ARG A C 1
ATOM 1471 O O . ARG A 1 180 ? -4.098 -8.015 18.766 1.00 88.00 180 ARG A O 1
#